Protein AF-A0A7K8Y5Q1-F1 (afdb_monomer_lite)

Radius of gyration: 21.05 Å; chains: 1; bounding box: 29×58×53 Å

InterPro domains:
  IPR005468 Avidin/streptavidin [PF01382] (22-105)
  IPR005468 Avidin/streptavidin [PS51326] (23-105)
  IPR005469 Avidin [PR00709] (27-41)
  IPR005469 Avidin [PR00709] (48-56)
  IPR005469 Avidin [PR00709] (78-90)
  IPR005469 Avidin [PR00709] (96-105)
  IPR036896 Avidin-like superfamily [G3DSA:2.40.128.30] (19-105)
  IPR036896 Avidin-like superfamily [SSF50876] (24-105)
  IPR051764 Avidin/Streptavidin-related [PTHR34399] (5-105)

pLDDT: mean 85.31, std 18.09, 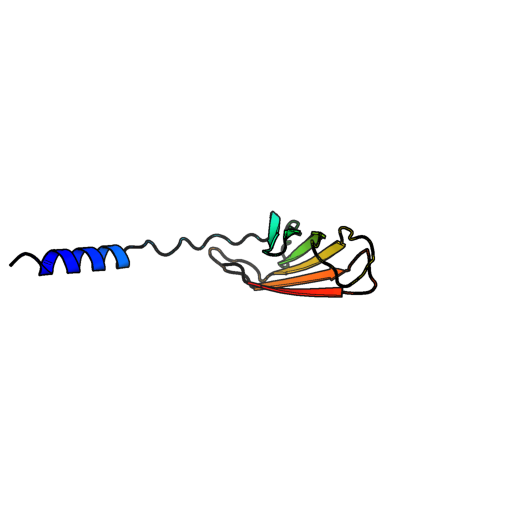range [51.44, 98.88]

Sequence (105 aa):
MVQVTSFLLVLCLALVAPGLSARKCVLTGKWINDLGSTMTIGPVNGDGNFGGSYHTAVSATSNKIQVSPLQGSQHPTKQNSQPTFGFSVKWSFSGSFTVFTGQCF

Structure (mmCIF, N/CA/C/O backbone):
data_AF-A0A7K8Y5Q1-F1
#
_entry.id   AF-A0A7K8Y5Q1-F1
#
loop_
_atom_site.group_PDB
_atom_site.id
_atom_site.type_symbol
_atom_site.label_atom_id
_atom_site.label_alt_id
_atom_site.label_comp_id
_atom_site.label_asym_id
_atom_site.label_entity_id
_atom_site.label_seq_id
_atom_site.pdbx_PDB_ins_code
_atom_site.Cartn_x
_atom_site.Cartn_y
_atom_site.Cartn_z
_atom_site.occupancy
_atom_site.B_iso_or_equiv
_atom_site.auth_seq_id
_atom_site.auth_comp_id
_atom_site.auth_asym_id
_atom_site.auth_atom_id
_atom_site.pdbx_PDB_model_num
ATOM 1 N N . MET A 1 1 ? -13.312 -49.295 36.855 1.00 51.47 1 MET A N 1
ATOM 2 C CA . MET A 1 1 ? -14.229 -48.143 36.700 1.00 51.47 1 MET A CA 1
ATOM 3 C C . MET A 1 1 ? -13.438 -46.837 36.882 1.00 51.47 1 MET A C 1
ATOM 5 O O . MET A 1 1 ? -13.615 -46.160 37.876 1.00 51.47 1 MET A O 1
ATOM 9 N N . VAL A 1 2 ? -12.477 -46.526 35.997 1.00 51.78 2 VAL A N 1
ATOM 10 C CA . VAL A 1 2 ? -11.568 -45.352 36.154 1.00 51.78 2 VAL A CA 1
ATOM 11 C C . VAL A 1 2 ? -11.288 -44.642 34.812 1.00 51.78 2 VAL A C 1
ATOM 13 O O . VAL A 1 2 ? -10.627 -43.617 34.759 1.00 51.78 2 VAL A O 1
ATOM 16 N N . GLN A 1 3 ? -11.819 -45.154 33.697 1.00 53.31 3 GLN A N 1
ATOM 17 C CA . GLN A 1 3 ? -11.458 -44.680 32.354 1.00 53.31 3 GLN A CA 1
ATOM 18 C C . GLN A 1 3 ? -12.426 -43.628 31.787 1.00 53.31 3 GLN A C 1
ATOM 20 O O . GLN A 1 3 ? -12.064 -42.870 30.893 1.00 53.31 3 GLN A O 1
ATOM 25 N N . VAL A 1 4 ? -13.641 -43.537 32.340 1.00 53.62 4 VAL A N 1
ATOM 26 C CA . VAL A 1 4 ? -14.678 -42.589 31.891 1.00 53.62 4 VAL A CA 1
ATOM 27 C C . VAL A 1 4 ? -14.389 -41.165 32.388 1.00 53.62 4 VAL A C 1
ATOM 29 O O . VAL A 1 4 ? -14.690 -40.189 31.708 1.00 53.62 4 VAL A O 1
ATOM 32 N N . THR A 1 5 ? -13.740 -41.034 33.547 1.00 55.22 5 THR A N 1
ATOM 33 C CA . THR A 1 5 ? -13.451 -39.742 34.189 1.00 55.22 5 THR A CA 1
ATOM 34 C C . THR A 1 5 ? -12.344 -38.961 33.483 1.00 55.22 5 THR A C 1
ATOM 36 O O . THR A 1 5 ? -12.411 -37.738 33.418 1.00 55.22 5 THR A O 1
ATOM 39 N N . SER A 1 6 ? -11.354 -39.651 32.908 1.00 55.38 6 SER A N 1
ATOM 40 C CA . SER A 1 6 ? -10.228 -39.005 32.221 1.00 55.38 6 SER A CA 1
ATOM 41 C C . SER A 1 6 ? -10.647 -38.378 30.883 1.00 55.38 6 SER A C 1
ATOM 43 O O . SER A 1 6 ? -10.255 -37.255 30.582 1.00 55.38 6 SER A O 1
ATOM 45 N N . PHE A 1 7 ? -11.530 -39.042 30.127 1.00 55.25 7 PHE A N 1
ATOM 46 C CA . PHE A 1 7 ? -12.037 -38.533 28.845 1.00 55.25 7 PHE A CA 1
ATOM 47 C C . PHE A 1 7 ? -12.911 -37.277 29.002 1.00 55.25 7 PHE A C 1
ATOM 49 O O . PHE A 1 7 ? -12.805 -36.340 28.212 1.00 55.25 7 PHE A O 1
ATOM 56 N N . LEU A 1 8 ? -13.735 -37.228 30.055 1.00 56.44 8 LEU A N 1
ATOM 57 C CA . LEU A 1 8 ? -14.551 -36.056 30.392 1.00 56.44 8 LEU A CA 1
ATOM 58 C C . LEU A 1 8 ? -13.694 -34.852 30.814 1.00 56.44 8 LEU A C 1
ATOM 60 O O . LEU A 1 8 ? -14.020 -33.720 30.467 1.00 56.44 8 LEU A O 1
ATOM 64 N N . LEU A 1 9 ? -12.572 -35.084 31.506 1.00 54.19 9 LEU A N 1
ATOM 65 C CA . LEU A 1 9 ? -11.670 -34.013 31.941 1.00 54.19 9 LEU A CA 1
ATOM 66 C C . LEU A 1 9 ? -10.983 -33.312 30.756 1.00 54.19 9 LEU A C 1
ATOM 68 O O . LEU A 1 9 ? -10.859 -32.088 30.744 1.00 54.19 9 LEU A O 1
ATOM 72 N N . VAL A 1 10 ? -10.568 -34.082 29.744 1.00 57.19 10 VAL A N 1
ATOM 73 C CA . VAL A 1 10 ? -9.919 -33.557 28.528 1.00 57.19 10 VAL A CA 1
ATOM 74 C C . VAL A 1 10 ? -10.902 -32.739 27.681 1.00 57.19 10 VAL A C 1
ATOM 76 O O . VAL A 1 10 ? -10.531 -31.685 27.165 1.00 57.19 10 VAL A O 1
ATOM 79 N N . LEU A 1 11 ? -12.168 -33.165 27.589 1.00 54.06 11 LEU A N 1
ATOM 80 C CA . LEU A 1 11 ? -13.207 -32.425 26.864 1.00 54.06 11 LEU A CA 1
ATOM 81 C C . LEU A 1 11 ? -13.513 -31.066 27.524 1.00 54.06 11 LEU A C 1
ATOM 83 O O . LEU A 1 11 ? -13.693 -30.068 26.828 1.00 54.06 11 LEU A O 1
ATOM 87 N N . CYS A 1 12 ? -13.498 -31.002 28.860 1.00 55.31 12 CYS A N 1
ATOM 88 C CA . CYS A 1 12 ? -13.668 -29.752 29.603 1.00 55.31 12 CYS A CA 1
ATOM 89 C C . CYS A 1 12 ? -12.493 -28.778 29.412 1.00 55.31 12 CYS A C 1
ATOM 91 O O . CYS A 1 12 ? -12.732 -27.579 29.308 1.00 55.31 12 CYS A O 1
ATOM 93 N N . LEU A 1 13 ? -11.242 -29.252 29.309 1.00 54.25 13 LEU A N 1
ATOM 94 C CA . LEU A 1 13 ? -10.100 -28.367 29.022 1.00 54.25 13 LEU A CA 1
ATOM 95 C C . LEU A 1 13 ? -10.182 -27.731 27.624 1.00 54.25 13 LEU A C 1
ATOM 97 O O . LEU A 1 13 ? -9.804 -26.572 27.465 1.00 54.25 13 LEU A O 1
ATOM 101 N N . ALA A 1 14 ? -10.699 -28.450 26.623 1.00 55.72 14 ALA A N 1
ATOM 102 C CA . ALA A 1 14 ? -10.858 -27.918 25.266 1.00 55.72 14 ALA A CA 1
ATOM 103 C C . ALA A 1 14 ? -11.940 -26.822 25.171 1.00 55.72 14 ALA A C 1
ATOM 105 O O . ALA A 1 14 ? -11.837 -25.922 24.341 1.00 55.72 14 ALA A O 1
ATOM 106 N N . LEU A 1 15 ? -12.953 -26.866 26.044 1.00 54.34 15 LEU A N 1
ATOM 107 C CA . LEU A 1 15 ? -14.037 -25.877 26.108 1.00 54.34 15 LEU A CA 1
ATOM 108 C C . LEU A 1 15 ? -13.666 -24.602 26.887 1.00 54.34 15 LEU A C 1
ATOM 110 O O . LEU A 1 15 ? -14.393 -23.615 26.813 1.00 54.34 15 LEU A O 1
ATOM 114 N N . VAL A 1 16 ? -12.542 -24.607 27.612 1.00 51.44 16 VAL A N 1
ATOM 115 C CA . VAL A 1 16 ? -12.041 -23.466 28.404 1.00 51.44 16 VAL A CA 1
ATOM 116 C C . VAL A 1 16 ? -10.815 -22.832 27.737 1.00 51.44 16 VAL A C 1
ATOM 118 O O . VAL A 1 16 ? -10.049 -22.122 28.381 1.00 51.44 16 VAL A O 1
ATOM 121 N N . ALA A 1 17 ? -10.627 -23.030 26.426 1.00 56.03 17 ALA A N 1
ATOM 122 C CA . ALA A 1 17 ? -9.787 -22.121 25.657 1.00 56.03 17 ALA A CA 1
ATOM 123 C C . ALA A 1 17 ? -10.409 -20.719 25.802 1.00 56.03 17 ALA A C 1
ATOM 125 O O . ALA A 1 17 ? -11.517 -20.505 25.301 1.00 56.03 17 ALA A O 1
ATOM 126 N N . PRO A 1 18 ? -9.771 -19.776 26.524 1.00 52.47 18 PRO A N 1
ATOM 127 C CA . PRO A 1 18 ? -10.292 -18.426 26.644 1.00 52.47 18 PRO A CA 1
ATOM 128 C C . PRO A 1 18 ? -10.453 -17.919 25.220 1.00 52.47 18 PRO A C 1
ATOM 130 O O . PRO A 1 18 ? -9.496 -18.007 24.444 1.00 52.47 18 PRO A O 1
ATOM 133 N N . GLY A 1 19 ? -11.668 -17.481 24.872 1.00 53.81 19 GLY A N 1
ATOM 134 C CA . GLY A 1 19 ? -11.979 -16.966 23.546 1.00 53.81 19 GLY A CA 1
ATOM 135 C C . GLY A 1 19 ? -10.833 -16.077 23.100 1.00 53.81 19 GLY A C 1
ATOM 136 O O . GLY A 1 19 ? -10.461 -15.164 23.840 1.00 53.81 19 GLY A O 1
ATOM 137 N N . LEU A 1 20 ? -10.218 -16.453 21.972 1.00 53.25 20 LEU A N 1
ATOM 138 C CA . LEU A 1 20 ? -9.076 -15.779 21.369 1.00 53.25 20 LEU A CA 1
ATOM 139 C C . LEU A 1 20 ? -9.285 -14.283 21.563 1.00 53.25 20 LEU A C 1
ATOM 141 O O . LEU A 1 20 ? -10.221 -13.727 20.993 1.00 53.25 20 LEU A O 1
ATOM 145 N N . SER A 1 21 ? -8.499 -13.676 22.459 1.00 53.19 21 SER A N 1
ATOM 146 C CA . SER A 1 21 ? -8.580 -12.244 22.728 1.00 53.19 21 SER A CA 1
ATOM 147 C C . SER A 1 21 ? -8.495 -11.572 21.371 1.00 53.19 21 SER A C 1
ATOM 149 O O . SER A 1 21 ? -7.456 -11.706 20.719 1.00 53.19 21 SER A O 1
ATOM 151 N N . ALA A 1 22 ? -9.611 -10.997 20.907 1.00 55.41 22 ALA A N 1
ATOM 152 C CA . ALA A 1 22 ? -9.726 -10.442 19.569 1.00 55.41 22 ALA A CA 1
ATOM 153 C C . ALA A 1 22 ? -8.593 -9.433 19.435 1.00 55.41 22 ALA A C 1
ATOM 155 O O . ALA A 1 22 ? -8.621 -8.366 20.059 1.00 55.41 22 ALA A O 1
ATOM 156 N N . ARG A 1 23 ? -7.526 -9.825 18.730 1.00 57.91 23 ARG A N 1
ATOM 157 C CA . ARG A 1 23 ? -6.344 -8.986 18.632 1.00 57.91 23 ARG A CA 1
ATOM 158 C C . ARG A 1 23 ? -6.814 -7.719 17.954 1.00 57.91 23 ARG A C 1
ATOM 160 O O . ARG A 1 23 ? -7.469 -7.751 16.917 1.00 57.91 23 ARG A O 1
ATOM 167 N N . LYS A 1 24 ? -6.525 -6.586 18.585 1.00 70.88 24 LYS A N 1
ATOM 168 C CA . LYS A 1 24 ? -6.841 -5.288 18.007 1.00 70.88 24 LYS A CA 1
ATOM 169 C C . LYS A 1 24 ? -6.119 -5.205 16.667 1.00 70.88 24 LYS A C 1
ATOM 171 O O . LYS A 1 24 ? -4.896 -5.078 16.649 1.00 70.88 24 LYS A O 1
ATOM 176 N N . CYS A 1 25 ? -6.859 -5.263 15.565 1.00 82.88 25 CYS A N 1
ATOM 177 C CA . CYS A 1 25 ? -6.247 -5.032 14.277 1.00 82.88 25 CYS A CA 1
ATOM 178 C C . CYS A 1 25 ? -5.918 -3.546 14.123 1.00 82.88 25 CYS A C 1
ATOM 180 O O . CYS A 1 25 ? -6.801 -2.684 14.151 1.00 82.88 25 CYS A O 1
ATOM 182 N N . VAL A 1 26 ? -4.634 -3.251 13.953 1.00 89.12 26 VAL A N 1
ATOM 183 C CA . VAL A 1 26 ? -4.126 -1.914 13.657 1.00 89.12 26 VAL A CA 1
ATOM 184 C C . VAL A 1 26 ? -3.328 -2.015 12.367 1.00 89.12 26 VAL A C 1
ATOM 186 O O . VAL A 1 26 ? -2.250 -2.597 12.371 1.00 89.12 26 VAL A O 1
ATOM 189 N N . LEU A 1 27 ? -3.854 -1.461 11.267 1.00 92.44 27 LEU A N 1
ATOM 190 C CA . LEU A 1 27 ? -3.160 -1.492 9.973 1.00 92.44 27 LEU A CA 1
ATOM 191 C C . LEU A 1 27 ? -1.891 -0.635 9.960 1.00 92.44 27 LEU A C 1
ATOM 193 O O . LEU A 1 27 ? -0.947 -0.974 9.253 1.00 92.44 27 LEU A O 1
ATOM 197 N N . THR A 1 28 ? -1.838 0.447 10.743 1.00 94.81 28 THR A N 1
ATOM 198 C CA . THR A 1 28 ? -0.643 1.293 10.872 1.00 94.81 28 THR A CA 1
ATOM 199 C C . THR A 1 28 ? 0.563 0.459 11.300 1.00 94.81 28 THR A C 1
ATOM 201 O O . THR A 1 28 ? 0.562 -0.124 12.384 1.00 94.81 28 THR A O 1
ATOM 204 N N . GLY A 1 29 ? 1.616 0.440 10.486 1.00 96.38 29 GLY A N 1
ATOM 205 C CA . GLY A 1 29 ? 2.818 -0.334 10.776 1.00 96.38 29 GLY A CA 1
ATOM 206 C C . GLY A 1 29 ? 3.478 -0.925 9.539 1.00 96.38 29 GLY A C 1
ATOM 207 O O . GLY A 1 29 ? 3.214 -0.517 8.408 1.00 96.38 29 GLY A O 1
ATOM 208 N N . LYS A 1 30 ? 4.377 -1.884 9.777 1.00 97.94 30 LYS A N 1
ATOM 209 C CA . LYS A 1 30 ? 5.104 -2.618 8.738 1.00 97.94 30 LYS A CA 1
ATOM 210 C C . LYS A 1 30 ? 4.521 -4.015 8.582 1.00 97.94 30 LYS A C 1
ATOM 212 O O . LYS A 1 30 ? 4.269 -4.687 9.577 1.00 97.94 30 LYS A O 1
ATOM 217 N N . TRP A 1 31 ? 4.389 -4.450 7.339 1.00 97.75 31 TRP A N 1
ATOM 218 C CA . TRP A 1 31 ? 3.833 -5.745 6.971 1.00 97.75 31 TRP A CA 1
ATOM 219 C C . TRP A 1 31 ? 4.721 -6.432 5.943 1.00 97.75 31 TRP A C 1
ATOM 221 O O . TRP A 1 31 ? 5.395 -5.769 5.150 1.00 97.75 31 TRP A O 1
ATOM 231 N N . ILE A 1 32 ? 4.678 -7.759 5.946 1.00 98.38 32 ILE A N 1
ATOM 232 C CA . ILE A 1 32 ? 5.285 -8.627 4.941 1.00 98.38 32 ILE A CA 1
ATOM 233 C C . ILE A 1 32 ? 4.243 -9.656 4.502 1.00 98.38 32 ILE A C 1
ATOM 235 O O . ILE A 1 32 ? 3.437 -10.090 5.324 1.00 98.38 32 ILE A O 1
ATOM 239 N N . ASN A 1 33 ? 4.224 -10.009 3.219 1.00 98.06 33 ASN A N 1
ATOM 240 C CA . ASN A 1 33 ? 3.404 -11.111 2.713 1.00 98.06 33 ASN A CA 1
ATOM 241 C C . ASN A 1 33 ? 4.254 -12.362 2.441 1.00 98.06 33 ASN A C 1
ATOM 243 O O . ASN A 1 33 ? 5.483 -12.311 2.468 1.00 98.06 33 ASN A O 1
ATOM 247 N N . ASP A 1 34 ? 3.596 -13.468 2.099 1.00 98.44 34 ASP A N 1
ATOM 248 C CA . ASP A 1 34 ? 4.257 -14.762 1.864 1.00 98.44 34 ASP A CA 1
ATOM 249 C C . ASP A 1 34 ? 5.175 -14.784 0.631 1.00 98.44 34 ASP A C 1
ATOM 251 O O . ASP A 1 34 ? 6.004 -15.677 0.481 1.00 98.44 34 ASP A O 1
ATOM 255 N N . LEU A 1 35 ? 5.065 -13.783 -0.248 1.00 98.31 35 LEU A N 1
ATOM 256 C CA . LEU A 1 35 ? 5.957 -13.605 -1.397 1.00 98.31 35 LEU A CA 1
ATOM 257 C C . LEU A 1 35 ? 7.216 -12.794 -1.043 1.00 98.31 35 LEU A C 1
ATOM 259 O O . LEU A 1 35 ? 8.073 -12.602 -1.900 1.00 98.31 35 LEU A O 1
ATOM 263 N N . GLY A 1 36 ? 7.324 -12.287 0.188 1.00 98.44 36 GLY A N 1
ATOM 264 C CA . GLY A 1 36 ? 8.421 -11.431 0.642 1.00 98.44 36 GLY A CA 1
ATOM 265 C C . GLY A 1 36 ? 8.254 -9.944 0.309 1.00 98.44 36 GLY A C 1
ATOM 266 O O . GLY A 1 36 ? 9.150 -9.150 0.595 1.00 98.44 36 GLY A O 1
ATOM 267 N N . SER A 1 37 ? 7.122 -9.533 -0.270 1.00 98.75 37 SER A N 1
ATOM 268 C CA . SER A 1 37 ? 6.807 -8.116 -0.473 1.00 98.75 37 SER A CA 1
ATOM 269 C C . SER A 1 37 ? 6.566 -7.441 0.871 1.00 98.75 37 SER A C 1
ATOM 271 O O . SER A 1 37 ? 5.872 -7.986 1.730 1.00 98.75 37 SER A O 1
ATOM 273 N N . THR A 1 38 ? 7.083 -6.227 1.041 1.00 98.75 38 THR A N 1
ATOM 274 C CA . THR A 1 38 ? 6.897 -5.440 2.266 1.00 98.75 38 THR A CA 1
ATOM 275 C C . THR A 1 38 ? 6.030 -4.219 2.005 1.00 98.75 38 THR A C 1
ATOM 277 O O . THR A 1 38 ? 6.049 -3.642 0.919 1.00 98.75 38 THR A O 1
ATOM 280 N N . MET A 1 39 ? 5.274 -3.792 3.010 1.00 98.56 39 MET A N 1
ATOM 281 C CA . MET A 1 39 ? 4.557 -2.523 2.964 1.00 98.56 39 MET A CA 1
ATOM 282 C C . MET A 1 39 ? 4.629 -1.805 4.304 1.00 98.56 39 MET A C 1
ATOM 284 O O . MET A 1 39 ? 4.712 -2.430 5.360 1.00 98.56 39 MET A O 1
ATOM 288 N N . THR A 1 40 ? 4.602 -0.479 4.258 1.00 98.75 40 THR A N 1
ATOM 289 C CA . THR A 1 40 ? 4.445 0.371 5.439 1.00 98.75 40 THR A CA 1
ATOM 290 C C . THR A 1 40 ? 3.176 1.185 5.275 1.00 98.75 40 THR A C 1
ATOM 292 O O . THR A 1 40 ? 3.056 1.951 4.322 1.00 98.75 40 THR A O 1
ATOM 295 N N . ILE A 1 41 ? 2.241 1.025 6.205 1.00 98.44 41 ILE A N 1
ATOM 296 C CA . ILE A 1 41 ? 0.998 1.792 6.270 1.00 98.44 41 ILE A CA 1
ATOM 297 C C . ILE A 1 41 ? 1.173 2.874 7.336 1.00 98.44 41 ILE A C 1
ATOM 299 O O . ILE A 1 41 ? 1.558 2.588 8.473 1.00 98.44 41 ILE A O 1
ATOM 303 N N . GLY A 1 42 ? 0.929 4.124 6.948 1.00 97.94 42 GLY A N 1
ATOM 304 C CA . GLY A 1 42 ? 0.948 5.272 7.845 1.00 97.94 42 GLY A CA 1
ATOM 305 C C . GLY A 1 42 ? -0.272 5.316 8.771 1.00 97.94 42 GLY A C 1
ATOM 306 O O . GLY A 1 42 ? -1.118 4.423 8.740 1.00 97.94 42 GLY A O 1
ATOM 307 N N . PRO A 1 43 ? -0.380 6.352 9.616 1.00 96.19 43 PRO A N 1
ATOM 308 C CA . PRO A 1 43 ? -1.534 6.526 10.486 1.00 96.19 43 PRO A CA 1
ATOM 309 C C . PRO A 1 43 ? -2.850 6.550 9.700 1.00 96.19 43 PRO A C 1
ATOM 311 O O . PRO A 1 43 ? -2.976 7.274 8.713 1.00 96.19 43 PRO A O 1
ATOM 314 N N . VAL A 1 44 ? -3.832 5.786 10.177 1.00 93.88 44 VAL A N 1
ATOM 315 C CA . VAL A 1 44 ? -5.214 5.864 9.698 1.00 93.88 44 VAL A CA 1
ATOM 316 C C . VAL A 1 44 ? -5.877 7.105 10.298 1.00 93.88 44 VAL A C 1
ATOM 318 O O . VAL A 1 44 ? -5.837 7.296 11.516 1.00 93.88 44 VAL A O 1
ATOM 321 N N . ASN A 1 45 ? -6.468 7.954 9.460 1.00 93.81 45 ASN A N 1
ATOM 322 C CA . ASN A 1 45 ? -7.140 9.174 9.903 1.00 93.81 45 ASN A CA 1
ATOM 323 C C . ASN A 1 45 ? -8.578 8.905 10.406 1.00 93.81 45 ASN A C 1
ATOM 325 O O . ASN A 1 45 ? -9.058 7.772 10.387 1.00 93.81 45 ASN A O 1
ATOM 329 N N . GLY A 1 46 ? -9.271 9.954 10.866 1.00 91.31 46 GLY A N 1
ATOM 330 C CA . GLY A 1 46 ? -10.633 9.847 11.413 1.00 91.31 46 GLY A CA 1
ATOM 331 C C . GLY A 1 46 ? -11.685 9.319 10.429 1.00 91.31 46 GLY A C 1
ATOM 332 O O . GLY A 1 46 ? -12.662 8.715 10.862 1.00 91.31 46 GLY A O 1
ATOM 333 N N . ASP A 1 47 ? -11.446 9.467 9.124 1.00 92.75 47 ASP A N 1
ATOM 334 C CA . ASP A 1 47 ? -12.316 8.960 8.056 1.00 92.75 47 ASP A CA 1
ATOM 335 C C . ASP A 1 47 ? -11.976 7.514 7.656 1.00 92.75 47 ASP A C 1
ATOM 337 O O . ASP A 1 47 ? -12.573 6.958 6.737 1.00 92.75 47 ASP A O 1
ATOM 341 N N . GLY A 1 48 ? -10.984 6.898 8.309 1.00 92.69 48 GLY A N 1
ATOM 342 C CA . GLY A 1 48 ? -10.498 5.565 7.966 1.00 92.69 48 GLY A CA 1
ATOM 343 C C . GLY A 1 48 ? -9.505 5.540 6.802 1.00 92.69 48 GLY A C 1
ATOM 344 O O . GLY A 1 48 ? -9.081 4.454 6.412 1.00 92.69 48 GLY A O 1
ATOM 345 N N . ASN A 1 49 ? -9.103 6.691 6.255 1.00 97.19 49 ASN A N 1
ATOM 346 C CA . ASN A 1 49 ? -8.154 6.776 5.144 1.00 97.19 49 ASN A CA 1
ATOM 347 C C . ASN A 1 49 ? -6.706 6.642 5.622 1.00 97.19 49 ASN A C 1
ATOM 349 O O . ASN A 1 49 ? -6.344 7.113 6.702 1.00 97.19 49 ASN A O 1
ATOM 353 N N . PHE A 1 50 ? -5.860 6.049 4.785 1.00 97.62 50 PHE A N 1
ATOM 354 C CA . PHE A 1 50 ? -4.430 5.913 5.038 1.00 97.62 50 PHE A CA 1
ATOM 355 C C . PHE A 1 50 ? -3.612 5.949 3.746 1.00 97.62 50 PHE A C 1
ATOM 357 O O . PHE A 1 50 ? -4.052 5.496 2.688 1.00 97.62 50 PHE A O 1
ATOM 364 N N . GLY A 1 51 ? -2.379 6.431 3.875 1.00 98.75 51 GLY A N 1
ATOM 365 C CA . GLY A 1 51 ? -1.342 6.333 2.853 1.00 98.75 51 GLY A CA 1
ATOM 366 C C . GLY A 1 51 ? -0.197 5.434 3.305 1.00 98.75 51 GLY A C 1
ATOM 367 O O . GLY A 1 51 ? -0.113 5.038 4.470 1.00 98.75 51 GLY A O 1
ATOM 368 N N . GLY A 1 52 ? 0.714 5.120 2.392 1.00 98.75 52 GLY A N 1
ATOM 369 C CA . GLY A 1 52 ? 1.875 4.307 2.717 1.00 98.75 52 GLY A CA 1
ATOM 370 C C . GLY A 1 52 ? 2.792 4.039 1.535 1.00 98.75 52 GLY A C 1
ATOM 371 O O . GLY A 1 52 ? 2.722 4.692 0.492 1.00 98.75 52 GLY A O 1
ATOM 372 N N . SER A 1 53 ? 3.630 3.023 1.694 1.00 98.88 53 SER A N 1
ATOM 373 C CA . SER A 1 53 ? 4.524 2.527 0.657 1.00 98.88 53 SER A CA 1
ATOM 374 C C . SER A 1 53 ? 4.454 1.009 0.534 1.00 98.88 53 SER A C 1
ATOM 376 O O . SER A 1 53 ? 4.257 0.296 1.517 1.00 98.88 53 SER A O 1
ATOM 378 N N . TYR A 1 54 ? 4.633 0.519 -0.688 1.00 98.88 54 TYR A N 1
ATOM 379 C CA . TYR A 1 54 ? 4.687 -0.892 -1.040 1.00 98.88 54 TYR A CA 1
ATOM 380 C C . TYR A 1 54 ? 5.994 -1.177 -1.784 1.00 98.88 54 TYR A C 1
ATOM 382 O O . TYR A 1 54 ? 6.338 -0.492 -2.750 1.00 98.88 54 TYR A O 1
ATOM 390 N N . HIS A 1 55 ? 6.724 -2.197 -1.353 1.00 98.81 55 HIS A N 1
ATOM 391 C CA . HIS A 1 55 ? 7.918 -2.706 -2.013 1.00 98.81 55 HIS A CA 1
ATOM 392 C C . HIS A 1 55 ? 7.691 -4.175 -2.358 1.00 98.81 55 HIS A C 1
ATOM 394 O O . HIS A 1 55 ? 7.767 -5.053 -1.498 1.00 98.81 55 HIS A O 1
ATOM 400 N N . THR A 1 56 ? 7.354 -4.431 -3.621 1.00 98.75 56 THR A N 1
ATOM 401 C CA . THR 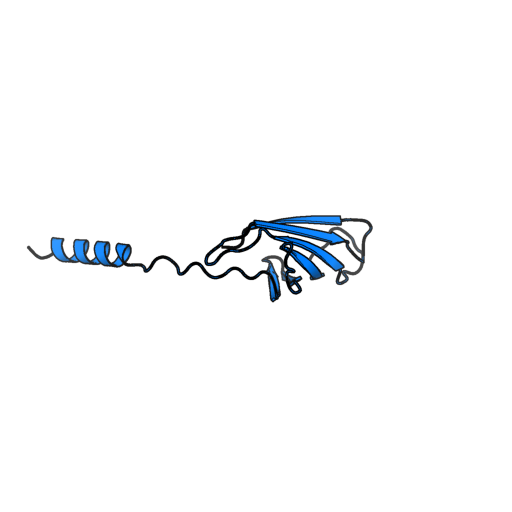A 1 56 ? 7.081 -5.790 -4.093 1.00 98.75 56 THR A CA 1
ATOM 402 C C . THR A 1 56 ? 8.368 -6.603 -4.217 1.00 98.75 56 THR A C 1
ATOM 404 O O . THR A 1 56 ? 9.394 -6.062 -4.613 1.00 98.75 56 THR A O 1
ATOM 407 N N . ALA A 1 57 ? 8.317 -7.898 -3.915 1.00 98.56 57 ALA A N 1
ATOM 408 C CA . ALA A 1 57 ? 9.416 -8.828 -4.182 1.00 98.56 57 ALA A CA 1
ATOM 409 C C . ALA A 1 57 ? 9.382 -9.396 -5.613 1.00 98.56 57 ALA A C 1
ATOM 411 O O . ALA A 1 57 ? 10.377 -9.932 -6.095 1.00 98.56 57 ALA A O 1
ATOM 412 N N . VAL A 1 58 ? 8.244 -9.272 -6.304 1.00 97.88 58 VAL A N 1
ATOM 413 C CA . VAL A 1 58 ? 8.009 -9.855 -7.633 1.00 97.88 58 VAL A CA 1
ATOM 414 C C . VAL A 1 58 ? 7.379 -8.840 -8.589 1.00 97.88 58 VAL A C 1
ATOM 416 O O . VAL A 1 58 ? 6.640 -7.947 -8.168 1.00 97.88 58 VAL A O 1
ATOM 419 N N . SER A 1 59 ? 7.658 -8.972 -9.886 1.00 97.38 59 SER A N 1
ATOM 420 C CA . SER A 1 59 ? 7.056 -8.159 -10.949 1.00 97.38 59 SER A CA 1
ATOM 421 C C . SER A 1 59 ? 6.914 -8.970 -12.238 1.00 97.38 59 SER A C 1
ATOM 423 O O . SER A 1 59 ? 7.749 -9.822 -12.527 1.00 97.38 59 SER A O 1
ATOM 425 N N . ALA A 1 60 ? 5.883 -8.668 -13.031 1.00 96.12 60 ALA A N 1
ATOM 426 C CA . ALA A 1 60 ? 5.712 -9.204 -14.384 1.00 96.12 60 ALA A CA 1
ATOM 427 C C . ALA A 1 60 ? 6.542 -8.448 -15.446 1.00 96.12 60 ALA A C 1
ATOM 429 O O . ALA A 1 60 ? 6.584 -8.850 -16.605 1.00 96.12 60 ALA A O 1
ATOM 430 N N . THR A 1 61 ? 7.181 -7.334 -15.075 1.00 95.56 61 THR A N 1
ATOM 431 C CA . THR A 1 61 ? 8.009 -6.510 -15.969 1.00 95.56 61 THR A CA 1
ATOM 432 C C . THR A 1 61 ? 9.496 -6.737 -15.718 1.00 95.56 61 THR A C 1
ATOM 434 O O . THR A 1 61 ? 9.889 -6.976 -14.579 1.00 95.56 61 THR A O 1
ATOM 437 N N . SER A 1 62 ? 10.341 -6.482 -16.717 1.00 96.06 62 SER A N 1
ATOM 438 C CA . SER A 1 62 ? 11.805 -6.433 -16.557 1.00 96.06 62 SER A CA 1
ATOM 439 C C . SER A 1 62 ? 12.337 -5.126 -15.944 1.00 96.06 62 SER A C 1
ATOM 441 O O . SER A 1 62 ? 13.533 -5.018 -15.672 1.00 96.06 62 SER A O 1
ATOM 443 N N . ASN A 1 63 ? 11.477 -4.126 -15.715 1.00 97.50 63 ASN A N 1
ATOM 444 C CA . ASN A 1 63 ? 11.869 -2.870 -15.077 1.00 97.50 63 ASN A CA 1
ATOM 445 C C . ASN A 1 63 ? 12.384 -3.109 -13.652 1.00 97.50 63 ASN A C 1
ATOM 447 O O . ASN A 1 63 ? 11.835 -3.924 -12.907 1.00 97.50 63 ASN A O 1
ATOM 451 N N . LYS A 1 64 ? 13.399 -2.339 -13.241 1.00 98.00 64 LYS A N 1
ATOM 452 C CA . LYS A 1 64 ? 13.912 -2.374 -11.867 1.00 98.00 64 LYS A CA 1
ATOM 453 C C . LYS A 1 64 ? 12.793 -2.016 -10.885 1.00 98.00 64 LYS A C 1
ATOM 455 O O . LYS A 1 64 ? 12.226 -0.926 -10.968 1.00 98.00 64 LYS A O 1
ATOM 460 N N . ILE A 1 65 ? 12.522 -2.920 -9.945 1.00 98.56 65 ILE A N 1
ATOM 461 C CA . ILE A 1 65 ? 11.539 -2.719 -8.878 1.00 98.56 65 ILE A CA 1
ATOM 462 C C . ILE A 1 65 ? 11.921 -1.491 -8.045 1.00 98.56 65 ILE A C 1
ATOM 464 O O . ILE A 1 65 ? 13.078 -1.299 -7.664 1.00 98.56 65 ILE A O 1
ATOM 468 N N . GLN A 1 66 ? 10.920 -0.665 -7.754 1.00 98.56 66 GLN A N 1
ATOM 469 C CA . GLN A 1 66 ? 11.039 0.526 -6.921 1.00 98.56 66 GLN A CA 1
ATOM 470 C C . GLN A 1 66 ? 9.908 0.560 -5.895 1.00 98.56 66 GLN A C 1
ATOM 472 O O . GLN A 1 66 ? 8.804 0.065 -6.141 1.00 98.56 66 GLN A O 1
ATOM 477 N N . VAL A 1 67 ? 10.177 1.188 -4.749 1.00 98.75 67 VAL A N 1
ATOM 478 C CA . VAL A 1 67 ? 9.137 1.481 -3.758 1.00 98.75 67 VAL A CA 1
ATOM 479 C C . VAL A 1 67 ? 8.044 2.321 -4.422 1.00 98.75 67 VAL A C 1
ATOM 481 O O . VAL A 1 67 ? 8.323 3.296 -5.124 1.00 98.75 67 VAL A O 1
ATOM 484 N N . SER A 1 68 ? 6.798 1.915 -4.217 1.00 98.88 68 SER A N 1
ATOM 485 C CA . SER A 1 68 ? 5.626 2.508 -4.851 1.00 98.88 68 SER A CA 1
ATOM 486 C C . SER A 1 68 ? 4.647 3.017 -3.796 1.00 98.88 68 SER A C 1
ATOM 488 O O . SER A 1 68 ? 4.478 2.356 -2.770 1.00 98.88 68 SER A O 1
ATOM 490 N N . PRO A 1 69 ? 4.027 4.192 -3.981 1.00 98.81 69 PRO A N 1
ATOM 491 C CA . PRO A 1 69 ? 3.052 4.707 -3.030 1.00 98.81 69 PRO A CA 1
ATOM 492 C C . PRO A 1 69 ? 1.786 3.846 -3.017 1.00 98.81 69 PRO A C 1
ATOM 494 O O . PRO A 1 69 ? 1.338 3.361 -4.062 1.00 98.81 69 PRO A O 1
ATOM 497 N N . LEU A 1 70 ? 1.187 3.714 -1.832 1.00 98.81 70 LEU A N 1
ATOM 498 C CA . LEU A 1 70 ? -0.152 3.157 -1.663 1.00 98.81 70 LEU A CA 1
ATOM 499 C C . LEU A 1 70 ? -1.095 4.157 -0.987 1.00 98.81 70 LEU A C 1
ATOM 501 O O . LEU A 1 70 ? -0.657 4.976 -0.180 1.00 98.81 70 LEU A O 1
ATOM 505 N N . GLN A 1 71 ? -2.382 4.070 -1.315 1.00 98.81 71 GLN A N 1
ATOM 506 C CA . GLN A 1 71 ? -3.478 4.847 -0.722 1.00 98.81 71 GLN A CA 1
ATOM 507 C C . GLN A 1 71 ? -4.704 3.952 -0.563 1.00 98.81 71 GLN A C 1
ATOM 509 O O . GLN A 1 71 ? -5.053 3.216 -1.493 1.00 98.81 71 GLN A O 1
ATOM 514 N N . GLY A 1 72 ? -5.366 4.022 0.588 1.00 98.31 72 GLY A N 1
ATOM 515 C CA . GLY A 1 72 ? -6.506 3.173 0.901 1.00 98.31 72 GLY A CA 1
ATOM 516 C C . GLY A 1 72 ? -7.383 3.692 2.028 1.00 98.31 72 GLY A C 1
ATOM 517 O O . GLY A 1 72 ? -7.186 4.789 2.549 1.00 98.31 72 GLY A O 1
ATOM 518 N N . SER A 1 73 ? -8.363 2.872 2.386 1.00 96.88 73 SER A N 1
ATOM 519 C CA . SER A 1 73 ? -9.262 3.098 3.510 1.00 96.88 73 SER A CA 1
ATOM 520 C C . SER A 1 73 ? -9.580 1.786 4.222 1.00 96.88 73 SER A C 1
ATOM 522 O O . SER A 1 73 ? -9.509 0.699 3.641 1.00 96.88 73 SER A O 1
ATOM 524 N N . GLN A 1 74 ? -9.910 1.883 5.503 1.00 94.38 74 GLN A N 1
ATOM 525 C CA . GLN A 1 74 ? -10.434 0.783 6.301 1.00 94.38 74 GLN A CA 1
ATOM 526 C C . GLN A 1 74 ? -11.774 1.172 6.913 1.00 94.38 74 GLN A C 1
ATOM 528 O O . GLN A 1 74 ? -12.045 2.349 7.157 1.00 94.38 74 GLN A O 1
ATOM 533 N N . HIS A 1 75 ? -12.595 0.171 7.218 1.00 89.38 75 HIS A N 1
ATOM 534 C CA . HIS A 1 75 ? -13.802 0.399 7.995 1.00 89.38 75 HIS A CA 1
ATOM 535 C C . HIS A 1 75 ? -13.441 0.962 9.386 1.00 89.38 75 HIS A C 1
ATOM 537 O O . HIS A 1 75 ? -12.479 0.478 9.997 1.00 89.38 75 HIS A O 1
ATOM 543 N N . PRO A 1 76 ? -14.188 1.951 9.917 1.00 77.12 76 PRO A N 1
ATOM 544 C CA . PRO A 1 76 ? -13.946 2.485 11.252 1.00 77.12 76 PRO A CA 1
ATOM 545 C C . PRO A 1 76 ? -13.946 1.376 12.307 1.00 77.12 76 PRO A C 1
ATOM 547 O O . PRO A 1 76 ? -14.894 0.594 12.415 1.00 77.12 76 PRO A O 1
ATOM 550 N N . THR A 1 77 ? -12.877 1.298 13.097 1.00 71.56 77 THR A N 1
ATOM 551 C CA . THR A 1 77 ? -12.731 0.254 14.109 1.00 71.56 77 THR A CA 1
ATOM 552 C C . THR A 1 77 ? -13.376 0.675 15.427 1.00 71.56 77 THR A C 1
ATOM 554 O O . THR A 1 77 ? -13.012 1.681 16.032 1.00 71.56 77 THR A O 1
ATOM 557 N N . LYS A 1 78 ? -14.326 -0.128 15.919 1.00 68.25 78 LYS A N 1
ATOM 558 C CA . LYS A 1 78 ? -14.715 -0.137 17.343 1.00 68.25 78 LYS A CA 1
ATOM 559 C C . LYS A 1 78 ? -13.776 -1.076 18.117 1.00 68.25 78 LYS A C 1
ATOM 561 O O . LYS A 1 78 ? -13.032 -1.848 17.503 1.00 68.25 78 LYS A O 1
ATOM 566 N N . GLN A 1 79 ? -13.794 -1.033 19.454 1.00 59.53 79 GLN A N 1
ATOM 567 C CA . GLN A 1 79 ? -13.075 -2.019 20.281 1.00 59.53 79 GLN A CA 1
ATOM 568 C C . GLN A 1 79 ? -13.424 -3.449 19.818 1.00 59.53 79 GLN A C 1
ATOM 570 O O . GLN A 1 79 ? -14.597 -3.757 19.632 1.00 59.53 79 GLN A O 1
ATOM 575 N N . ASN A 1 80 ? -12.402 -4.290 19.612 1.00 61.22 80 ASN A N 1
ATOM 576 C CA . ASN A 1 80 ? -12.505 -5.691 19.162 1.00 61.22 80 ASN A CA 1
ATOM 577 C C . ASN A 1 80 ? -13.068 -5.911 17.743 1.00 61.22 80 ASN A C 1
ATOM 579 O O . ASN A 1 80 ? -13.693 -6.935 17.479 1.00 61.22 80 ASN A O 1
ATOM 583 N N . SER A 1 81 ? -12.859 -4.969 16.818 1.00 72.44 81 SER A N 1
ATOM 584 C CA . SER A 1 81 ? -13.272 -5.144 15.417 1.00 72.44 81 SER A CA 1
ATOM 585 C C . SER A 1 81 ? -12.169 -5.740 14.533 1.00 72.44 81 SER A C 1
ATOM 587 O O . SER A 1 81 ? -10.986 -5.447 14.701 1.00 72.44 81 SER A O 1
ATOM 589 N N . GLN A 1 82 ? -12.601 -6.551 13.566 1.00 83.25 82 GLN A N 1
ATOM 590 C CA . GLN A 1 82 ? -11.820 -7.085 12.447 1.00 83.25 82 GLN A CA 1
ATOM 591 C C . GLN A 1 82 ? -12.178 -6.271 11.192 1.00 83.25 82 GLN A C 1
ATOM 593 O O . GLN A 1 82 ? -13.087 -6.669 10.453 1.00 83.25 82 GLN A O 1
ATOM 598 N N . PRO A 1 83 ? -11.589 -5.079 10.984 1.00 88.25 83 PRO A N 1
ATOM 599 C CA . PRO A 1 83 ? -12.002 -4.191 9.907 1.00 88.25 83 PRO A CA 1
ATOM 600 C C . PRO A 1 83 ? -11.697 -4.811 8.545 1.00 88.25 83 PRO A C 1
ATOM 602 O O . PRO A 1 83 ? -10.636 -5.406 8.330 1.00 88.25 83 PRO A O 1
ATOM 605 N N . THR A 1 84 ? -12.621 -4.616 7.609 1.00 93.94 84 THR A N 1
ATOM 606 C CA . THR A 1 84 ? -12.313 -4.739 6.189 1.00 93.94 84 THR A CA 1
ATOM 607 C C . THR A 1 84 ? -11.551 -3.502 5.731 1.00 93.94 84 THR A C 1
ATOM 609 O O . THR A 1 84 ? -11.715 -2.405 6.274 1.00 93.94 84 THR A O 1
ATOM 612 N N . PHE A 1 85 ? -10.694 -3.677 4.736 1.00 96.06 85 PHE A N 1
ATOM 613 C CA . PHE A 1 85 ? -9.912 -2.596 4.160 1.00 96.06 85 PHE A CA 1
ATOM 614 C C . PHE A 1 85 ? -9.690 -2.814 2.673 1.00 96.06 85 PHE A C 1
ATOM 616 O O . PHE A 1 85 ? -9.752 -3.934 2.160 1.00 96.06 85 PHE A O 1
ATOM 623 N N . GLY A 1 86 ? -9.401 -1.719 1.986 1.00 98.19 86 GLY A N 1
ATOM 624 C CA . GLY A 1 86 ? -8.972 -1.735 0.604 1.00 98.19 86 GLY A CA 1
ATOM 625 C C . GLY A 1 86 ? -7.930 -0.660 0.370 1.00 98.19 86 GLY A C 1
ATOM 626 O O . GLY A 1 86 ? -8.035 0.446 0.896 1.00 98.19 86 GLY A O 1
ATOM 627 N N . PHE A 1 87 ? -6.914 -0.975 -0.418 1.00 98.69 87 PHE A N 1
ATOM 628 C CA . PHE A 1 87 ? -5.922 0.002 -0.833 1.00 98.69 87 PHE A CA 1
ATOM 629 C C . PHE A 1 87 ? -5.460 -0.257 -2.249 1.00 98.69 87 PHE A C 1
ATOM 631 O O . PHE A 1 87 ? -5.687 -1.305 -2.851 1.00 98.69 87 PHE A O 1
ATOM 638 N N . SER A 1 88 ? -4.793 0.745 -2.776 1.00 98.88 88 SER A N 1
ATOM 639 C CA . SER A 1 88 ? -4.375 0.805 -4.147 1.00 98.88 88 SER A CA 1
ATOM 640 C C . SER A 1 88 ? -2.905 1.179 -4.226 1.00 98.88 88 SER A C 1
ATOM 642 O O . SER A 1 88 ? -2.431 1.965 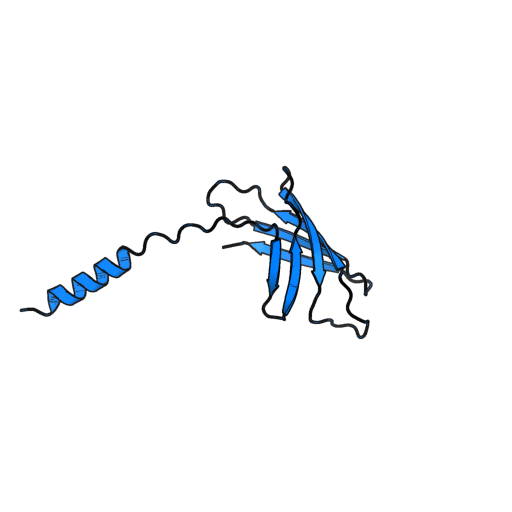-3.408 1.00 98.88 88 SER A O 1
ATOM 644 N N . VAL A 1 89 ? -2.179 0.586 -5.170 1.00 98.88 89 VAL A N 1
ATOM 645 C CA . VAL A 1 89 ? -0.743 0.786 -5.373 1.00 98.88 89 VAL A CA 1
ATOM 646 C C . VAL A 1 89 ? -0.526 1.328 -6.777 1.00 98.88 89 VAL A C 1
ATOM 648 O O . VAL A 1 89 ? -0.822 0.655 -7.768 1.00 98.88 89 VAL A O 1
ATOM 651 N N . LYS A 1 90 ? 0.019 2.545 -6.858 1.00 98.69 90 LYS A N 1
ATOM 652 C CA . LYS A 1 90 ? 0.480 3.139 -8.116 1.00 98.69 90 LYS A CA 1
ATOM 653 C C . LYS A 1 90 ? 1.948 2.787 -8.300 1.00 98.69 90 LYS A C 1
ATOM 655 O O . LYS A 1 90 ? 2.795 3.353 -7.615 1.00 98.69 90 LYS A O 1
ATOM 660 N N . TRP A 1 91 ? 2.256 1.866 -9.208 1.00 98.56 91 TRP A N 1
ATOM 661 C CA . TRP A 1 91 ? 3.623 1.382 -9.386 1.00 98.56 91 TRP A CA 1
ATOM 662 C C . TRP A 1 91 ? 4.543 2.472 -9.948 1.00 98.56 91 TRP A C 1
ATOM 664 O O . TRP A 1 91 ? 4.334 2.965 -11.050 1.00 98.56 91 TRP A O 1
ATOM 674 N N . SER A 1 92 ? 5.607 2.822 -9.224 1.00 98.44 92 SER A N 1
ATOM 675 C CA . SER A 1 92 ? 6.570 3.858 -9.645 1.00 98.44 92 SER A CA 1
ATOM 676 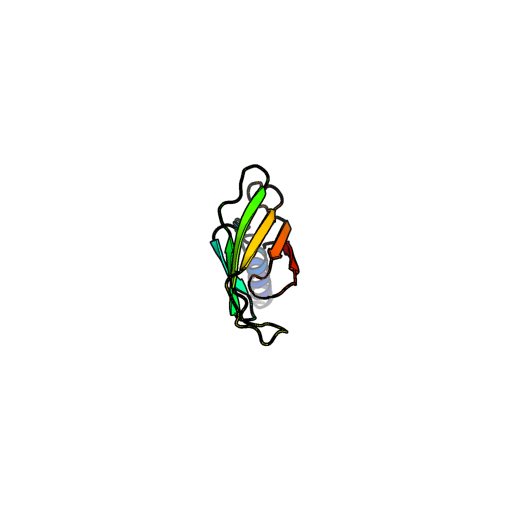C C . SER A 1 92 ? 7.460 3.428 -10.818 1.00 98.44 92 SER A C 1
ATOM 678 O O . SER A 1 92 ? 8.164 4.247 -11.399 1.00 98.44 92 SER A O 1
ATOM 680 N N . PHE A 1 93 ? 7.466 2.135 -11.146 1.00 98.19 93 PHE A N 1
ATOM 681 C CA . PHE A 1 93 ? 8.339 1.529 -12.153 1.00 98.19 93 PHE A CA 1
ATOM 682 C C . PHE A 1 93 ? 7.566 0.891 -13.320 1.00 98.19 93 PHE A C 1
ATOM 684 O O . PHE A 1 93 ? 8.164 0.208 -14.149 1.00 98.19 93 PHE A O 1
ATOM 691 N N . SER A 1 94 ? 6.245 1.083 -13.411 1.00 96.81 94 SER A N 1
ATOM 692 C CA . SER A 1 94 ? 5.435 0.636 -14.554 1.00 96.81 94 SER A CA 1
ATOM 693 C C . SER A 1 94 ? 4.218 1.543 -14.760 1.00 96.81 94 SER A C 1
ATOM 695 O O . SER A 1 94 ? 3.845 2.295 -13.869 1.00 96.81 94 SER A O 1
ATOM 697 N N . GLY A 1 95 ? 3.561 1.455 -15.919 1.00 96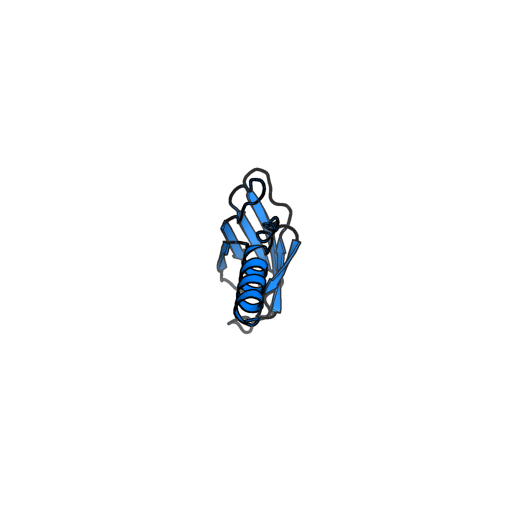.62 95 GLY A N 1
ATOM 698 C CA . GLY A 1 95 ? 2.294 2.155 -16.178 1.00 96.62 95 GLY A CA 1
ATOM 699 C C . GLY A 1 95 ? 1.057 1.467 -15.587 1.00 96.62 95 GLY A C 1
ATOM 700 O O . GLY A 1 95 ? -0.050 1.742 -16.037 1.00 96.62 95 GLY A O 1
ATOM 701 N N . SER A 1 96 ? 1.229 0.527 -14.650 1.00 98.06 96 SER A N 1
ATOM 702 C CA . SER A 1 96 ? 0.146 -0.311 -14.121 1.00 98.06 96 SER A CA 1
ATOM 703 C C . SER A 1 96 ? -0.292 0.101 -12.712 1.00 98.06 96 SER A C 1
ATOM 705 O O . SER A 1 96 ? 0.356 0.904 -12.035 1.00 98.06 96 SER A O 1
ATOM 707 N N . PHE A 1 97 ? -1.407 -0.473 -12.262 1.00 97.94 97 PHE A N 1
ATOM 708 C CA . PHE A 1 97 ? -2.011 -0.209 -10.962 1.00 97.94 97 PHE A CA 1
AT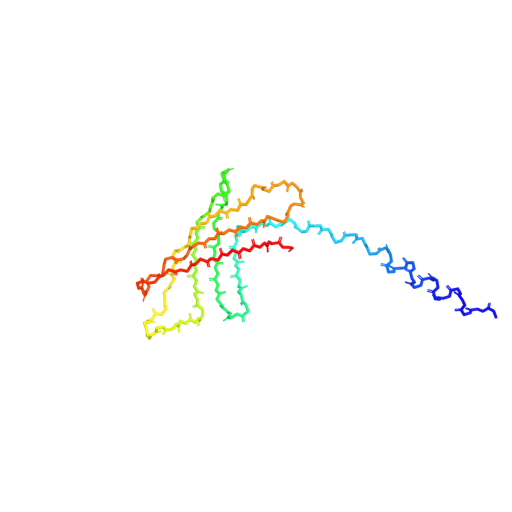OM 709 C C . PHE A 1 97 ? -2.557 -1.509 -10.370 1.00 97.94 97 PHE A C 1
ATOM 711 O O . PHE A 1 97 ? -3.054 -2.363 -11.106 1.00 97.94 97 PHE A O 1
ATOM 718 N N . THR A 1 98 ? -2.485 -1.667 -9.051 1.00 98.75 98 THR A N 1
ATOM 719 C CA . THR A 1 98 ? -3.014 -2.853 -8.360 1.00 98.75 98 THR A CA 1
ATOM 720 C C . THR A 1 98 ? -3.874 -2.433 -7.183 1.00 98.75 98 THR A C 1
ATOM 722 O O . THR A 1 98 ? -3.528 -1.504 -6.458 1.00 98.75 98 THR A O 1
ATOM 725 N N . VAL A 1 99 ? -4.986 -3.133 -6.980 1.00 98.75 99 VAL A N 1
ATOM 726 C CA . VAL A 1 99 ? -5.868 -2.952 -5.826 1.00 98.75 99 VAL A CA 1
ATOM 727 C C . VAL A 1 99 ? -5.862 -4.210 -4.970 1.00 98.75 99 VAL A C 1
ATOM 729 O O . VAL A 1 99 ? -5.882 -5.325 -5.488 1.00 98.75 99 VAL A O 1
ATOM 732 N N . PHE A 1 100 ? -5.832 -4.018 -3.658 1.00 98.62 100 PHE A N 1
ATOM 733 C CA . PHE A 1 100 ? -5.935 -5.067 -2.655 1.00 98.62 100 PHE A CA 1
ATOM 734 C C . PHE A 1 100 ? -7.169 -4.797 -1.809 1.00 98.62 100 PHE A C 1
ATOM 736 O O . PHE A 1 100 ? -7.430 -3.655 -1.435 1.00 98.62 100 PHE A O 1
ATOM 743 N N . THR A 1 101 ? -7.912 -5.850 -1.488 1.00 98.06 101 THR A N 1
ATOM 744 C CA . THR A 1 101 ? -9.009 -5.806 -0.519 1.00 98.06 101 THR A CA 1
ATOM 745 C C . THR A 1 101 ? -8.863 -6.983 0.428 1.00 98.06 101 THR A C 1
ATOM 747 O O . THR A 1 101 ? -8.360 -8.037 0.035 1.00 98.06 101 THR A O 1
ATOM 750 N N . GLY A 1 102 ? -9.236 -6.796 1.687 1.00 95.94 102 GLY A N 1
ATOM 751 C CA . GLY A 1 102 ? -9.053 -7.830 2.690 1.00 95.94 102 GLY A CA 1
ATOM 752 C C . GLY A 1 102 ? -9.698 -7.495 4.022 1.00 95.94 102 GLY A C 1
ATOM 753 O O . GLY A 1 102 ? -10.383 -6.484 4.181 1.00 95.94 102 GLY A O 1
ATOM 754 N N . GLN A 1 103 ? -9.462 -8.383 4.978 1.00 92.69 103 GLN A N 1
ATOM 755 C CA . GLN A 1 103 ? -9.876 -8.254 6.363 1.00 92.69 103 GLN A CA 1
ATOM 756 C C . GLN A 1 103 ? -8.727 -8.708 7.253 1.00 92.69 103 GLN A C 1
ATOM 758 O O . GLN A 1 103 ? -7.967 -9.609 6.904 1.00 92.69 103 GLN A O 1
ATOM 763 N N . CYS A 1 104 ? -8.596 -8.051 8.392 1.00 88.19 104 CYS A N 1
ATOM 764 C CA . CYS A 1 104 ? -7.599 -8.378 9.393 1.00 88.19 104 CYS A CA 1
ATOM 765 C C . CYS A 1 104 ? -8.245 -9.165 10.536 1.00 88.19 104 CYS A C 1
ATOM 767 O O . CYS A 1 104 ? -9.295 -8.745 11.029 1.00 88.19 104 CYS A O 1
ATOM 769 N N . PHE A 1 105 ? -7.619 -10.275 10.931 1.00 85.62 105 PHE A N 1
ATOM 770 C CA . PHE A 1 105 ? -8.092 -11.232 11.936 1.00 85.62 105 PHE A CA 1
ATOM 771 C C . PHE A 1 105 ? -7.113 -11.327 13.112 1.00 85.62 105 PHE A C 1
ATOM 773 O O . PHE A 1 105 ? -5.887 -11.219 12.867 1.00 85.62 105 PHE A O 1
#

Organism: NCBI:txid91767

Foldseek 3Di:
DPPVVVVVVVVVVVVPPPPPQLPPDDQAAWDADPQRKIWHWHDQDPQQKTKTWIFGPDDPDPWDTDIWIKIWGWDDDDPSDFIKIKMKTDGPGDNDIDIDIDTHD

Secondary structure (DSSP, 8-state):
--SHHHHHHHHHHHHTS----------SEEEE-TTS-EEEE----TTSEEEEEEE-S--SSSSPP--EEEEEEEPPPPTT---EEEEEEE-TTSS-EEEEEEE--